Protein AF-A0A920PJF6-F1 (afdb_monomer_lite)

Radius of gyration: 16.18 Å; chains: 1; bounding box: 37×41×28 Å

Sequence (54 aa):
MGKKIHPNGFRLGVIRDWDAKWFASR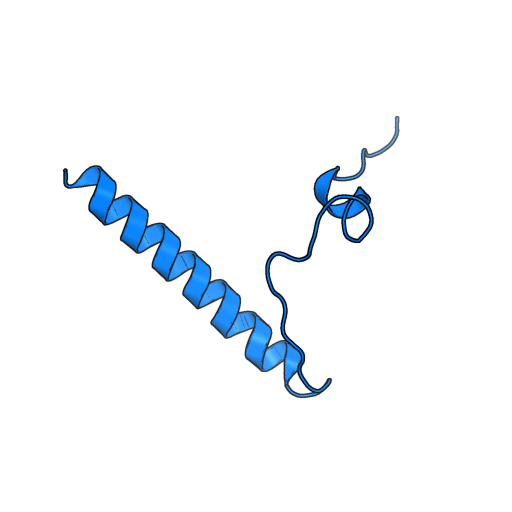RDYAKNLVPEKRSEVFYARNWLMRLSAR

Foldseek 3Di:
DDDDDDVVVVCDPPPDDDPDDDDDDPVCVVVVVVVVVVVVVVVVVVVVVVVVVD

pLDDT: mean 81.3, std 6.55, range [54.03, 91.31]

Structure (mmCIF, N/CA/C/O backbone):
data_AF-A0A920PJF6-F1
#
_entry.id   AF-A0A920PJF6-F1
#
loop_
_atom_site.group_PDB
_atom_site.id
_atom_site.type_symbol
_atom_site.label_atom_id
_atom_site.label_alt_id
_atom_site.label_comp_id
_atom_site.label_asym_id
_atom_site.label_entity_id
_atom_site.label_seq_id
_atom_site.pdbx_PDB_ins_code
_atom_site.Cartn_x
_atom_site.Cartn_y
_atom_site.Cartn_z
_atom_s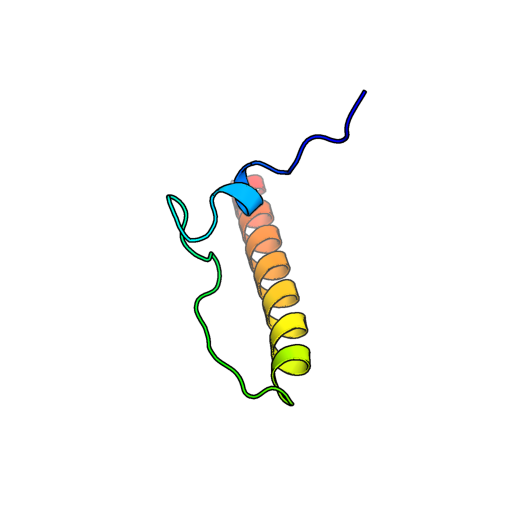ite.occupancy
_atom_site.B_iso_or_equiv
_atom_site.auth_seq_id
_atom_site.auth_comp_id
_atom_site.auth_asym_id
_atom_site.auth_atom_id
_atom_site.pdbx_PDB_model_num
ATOM 1 N N . MET A 1 1 ? 16.199 19.114 -13.242 1.00 54.03 1 MET A N 1
ATOM 2 C CA . MET A 1 1 ? 16.388 17.645 -13.315 1.00 54.03 1 MET A CA 1
ATOM 3 C C . MET A 1 1 ? 15.377 16.974 -12.391 1.00 54.03 1 MET A C 1
ATOM 5 O O . MET A 1 1 ? 15.316 17.345 -11.227 1.00 54.03 1 MET A O 1
ATOM 9 N N . GLY A 1 2 ? 14.514 16.104 -12.927 1.00 84.00 2 GLY A N 1
ATOM 10 C CA . GLY A 1 2 ? 13.307 15.609 -12.244 1.00 84.00 2 GLY A CA 1
ATOM 11 C C . GLY A 1 2 ? 13.524 14.372 -11.366 1.00 84.00 2 GLY A C 1
ATOM 12 O O . GLY A 1 2 ? 14.405 13.554 -11.628 1.00 84.00 2 GLY A O 1
ATOM 13 N N . LYS A 1 3 ? 12.687 14.229 -10.332 1.00 84.12 3 LYS A N 1
ATOM 14 C CA . LYS A 1 3 ? 12.637 13.038 -9.471 1.00 84.12 3 LYS A CA 1
ATOM 15 C C . LYS A 1 3 ? 12.125 11.846 -10.289 1.00 84.12 3 LYS A C 1
ATOM 17 O O . LYS A 1 3 ? 11.070 11.941 -10.911 1.00 84.12 3 LYS A O 1
ATOM 22 N N . LYS A 1 4 ? 12.867 10.736 -10.297 1.00 86.12 4 LYS A N 1
ATOM 23 C CA . LYS A 1 4 ? 12.455 9.495 -10.974 1.00 86.12 4 LYS A CA 1
ATOM 24 C C . LYS A 1 4 ? 11.459 8.721 -10.103 1.00 86.12 4 LYS A C 1
ATOM 26 O O . LYS A 1 4 ? 11.618 8.660 -8.887 1.00 86.12 4 LYS A O 1
ATOM 31 N N . ILE A 1 5 ? 10.442 8.137 -10.735 1.00 88.50 5 ILE A N 1
ATOM 32 C CA . ILE A 1 5 ? 9.409 7.326 -10.075 1.00 88.50 5 ILE A CA 1
ATOM 33 C C . ILE A 1 5 ? 9.958 5.924 -9.786 1.00 88.50 5 ILE A C 1
ATOM 35 O O . ILE A 1 5 ? 10.742 5.382 -10.567 1.00 88.50 5 ILE A O 1
ATOM 39 N N . HIS A 1 6 ? 9.526 5.319 -8.677 1.00 86.62 6 HIS A N 1
ATOM 40 C CA . HIS A 1 6 ? 9.876 3.941 -8.353 1.00 86.62 6 HIS A CA 1
ATOM 41 C C . HIS A 1 6 ? 9.219 2.962 -9.350 1.00 86.62 6 HIS A C 1
ATOM 43 O O . HIS A 1 6 ? 7.987 2.912 -9.439 1.00 86.62 6 HIS A O 1
ATOM 49 N N . PRO A 1 7 ? 10.002 2.146 -10.079 1.00 84.06 7 PRO A N 1
ATOM 50 C CA . PRO A 1 7 ? 9.496 1.334 -11.185 1.00 84.06 7 PRO A CA 1
ATOM 51 C C . PRO A 1 7 ? 8.508 0.254 -10.742 1.00 84.06 7 PRO A C 1
ATOM 53 O O . PRO A 1 7 ? 7.640 -0.123 -11.525 1.00 84.06 7 PRO A O 1
ATOM 56 N N . ASN A 1 8 ? 8.598 -0.226 -9.496 1.00 84.25 8 ASN A N 1
ATOM 57 C CA . ASN A 1 8 ? 7.641 -1.216 -9.000 1.00 84.25 8 ASN A CA 1
ATOM 58 C C . ASN A 1 8 ? 6.258 -0.588 -8.855 1.00 84.25 8 ASN A C 1
ATOM 60 O O . ASN A 1 8 ? 5.297 -1.166 -9.337 1.00 84.25 8 ASN A O 1
ATOM 64 N N . GLY A 1 9 ? 6.178 0.620 -8.285 1.00 82.69 9 GLY A N 1
ATOM 65 C CA . GLY A 1 9 ? 4.910 1.333 -8.123 1.00 82.69 9 GLY A CA 1
ATOM 66 C C . GLY A 1 9 ? 4.297 1.726 -9.464 1.00 82.69 9 GLY A C 1
ATOM 67 O O . GLY A 1 9 ? 3.096 1.603 -9.654 1.00 82.69 9 GLY A O 1
ATOM 68 N N . PHE A 1 10 ? 5.141 2.112 -10.423 1.00 85.44 10 PHE A N 1
ATOM 69 C CA . PHE A 1 10 ? 4.708 2.448 -11.779 1.00 85.44 10 PHE A CA 1
ATOM 70 C C . PHE A 1 10 ? 4.128 1.253 -12.559 1.00 85.44 10 PHE A C 1
ATOM 72 O O . PHE A 1 10 ? 3.361 1.449 -13.494 1.00 85.44 10 PHE A O 1
ATOM 79 N N . ARG A 1 11 ? 4.498 0.016 -12.198 1.00 86.06 11 ARG A N 1
ATOM 80 C CA . ARG A 1 11 ? 4.086 -1.214 -12.899 1.00 86.06 11 ARG A CA 1
ATOM 81 C C . ARG A 1 11 ? 3.053 -2.052 -12.136 1.00 86.06 11 ARG A C 1
ATOM 83 O O . ARG A 1 11 ? 2.692 -3.128 -12.625 1.00 86.06 11 ARG A O 1
ATOM 90 N N . LEU A 1 12 ? 2.599 -1.588 -10.967 1.00 85.25 12 LEU A N 1
ATOM 91 C CA . LEU A 1 12 ? 1.518 -2.226 -10.210 1.00 85.25 12 LEU A CA 1
ATOM 92 C C . LEU A 1 12 ? 0.221 -2.177 -11.027 1.00 85.25 12 LEU A C 1
ATOM 94 O O . LEU A 1 12 ? -0.173 -1.114 -11.499 1.00 85.25 12 LEU A O 1
ATOM 98 N N . GLY A 1 13 ? -0.426 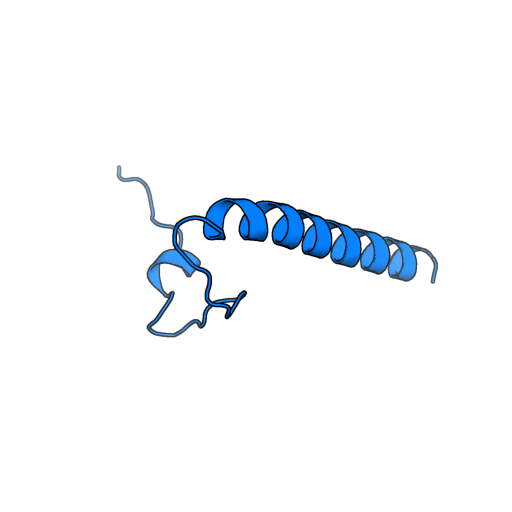-3.328 -11.209 1.00 75.88 13 GLY A N 1
ATOM 99 C CA . GLY A 1 13 ? -1.688 -3.455 -11.946 1.00 75.88 13 GLY A CA 1
ATOM 100 C C . GLY A 1 13 ? -1.562 -3.583 -13.470 1.00 75.88 13 GLY A C 1
ATOM 101 O O . GLY A 1 13 ? -2.582 -3.749 -14.129 1.00 75.88 13 GLY A O 1
ATOM 102 N N . VAL A 1 14 ? -0.344 -3.535 -14.034 1.00 80.19 14 VAL A N 1
ATOM 103 C CA . VAL A 1 14 ? -0.105 -3.777 -15.476 1.00 80.19 14 VAL A CA 1
ATOM 104 C C . VAL A 1 14 ? 0.711 -5.047 -15.701 1.00 80.19 14 VAL A C 1
ATOM 106 O O . VAL A 1 14 ? 0.290 -5.932 -16.433 1.00 80.19 14 VAL A O 1
ATOM 109 N N . ILE A 1 15 ? 1.890 -5.135 -15.078 1.00 83.19 15 ILE A N 1
ATOM 110 C CA . ILE A 1 15 ? 2.804 -6.287 -15.218 1.00 83.19 15 ILE A CA 1
ATOM 111 C C . ILE A 1 15 ? 3.019 -6.971 -13.865 1.00 83.19 15 ILE A C 1
ATOM 113 O O . ILE A 1 15 ? 3.283 -8.168 -13.808 1.00 83.19 15 ILE A O 1
ATOM 117 N N . ARG A 1 16 ? 2.936 -6.208 -12.767 1.00 79.62 16 ARG A N 1
ATOM 118 C CA . ARG A 1 16 ? 3.117 -6.718 -11.408 1.00 79.62 16 ARG A CA 1
ATOM 119 C C . ARG A 1 16 ? 1.804 -6.729 -10.644 1.00 79.62 16 ARG A C 1
ATOM 121 O O . ARG A 1 16 ? 1.091 -5.725 -10.614 1.00 79.62 16 ARG A O 1
ATOM 128 N N . ASP A 1 17 ? 1.570 -7.846 -9.974 1.00 83.62 17 ASP A N 1
ATOM 129 C CA . ASP A 1 17 ? 0.487 -8.024 -9.018 1.00 83.62 17 ASP A CA 1
ATOM 130 C C . ASP A 1 17 ? 0.800 -7.397 -7.654 1.00 83.62 17 ASP A C 1
ATOM 132 O O . ASP A 1 17 ? 1.943 -7.062 -7.339 1.00 83.62 17 ASP A O 1
ATOM 136 N N . TRP A 1 18 ? -0.252 -7.256 -6.847 1.00 82.69 18 TRP A N 1
ATOM 137 C CA . TRP A 1 18 ? -0.168 -6.883 -5.439 1.00 82.69 18 TRP A CA 1
ATOM 138 C C . TRP A 1 18 ? 0.463 -8.009 -4.616 1.00 82.69 18 TRP A C 1
ATOM 140 O O . TRP A 1 18 ? 0.027 -9.158 -4.720 1.00 82.69 18 TRP A O 1
ATOM 150 N N . ASP A 1 19 ? 1.435 -7.661 -3.768 1.00 80.31 19 ASP A N 1
ATOM 151 C CA . ASP A 1 19 ? 2.095 -8.613 -2.863 1.00 80.31 19 ASP A CA 1
ATOM 152 C C . ASP A 1 19 ? 1.146 -9.080 -1.735 1.00 80.31 19 ASP A C 1
ATOM 154 O O . ASP A 1 19 ? 1.196 -10.234 -1.318 1.00 80.31 19 ASP A O 1
ATOM 158 N N . ALA A 1 20 ? 0.214 -8.218 -1.307 1.00 80.94 20 ALA A N 1
ATOM 159 C CA . ALA A 1 20 ? -0.822 -8.520 -0.321 1.00 80.94 20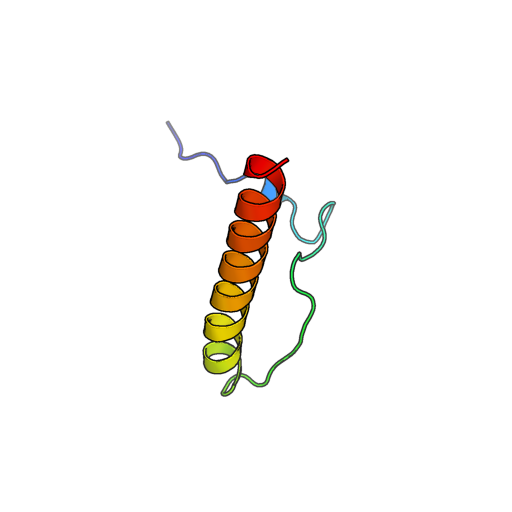 ALA A CA 1
ATOM 160 C C . ALA A 1 20 ? -2.220 -8.380 -0.950 1.00 80.94 20 ALA A C 1
ATOM 162 O O . ALA A 1 20 ? -2.660 -7.280 -1.288 1.00 80.94 20 ALA A O 1
ATOM 163 N N . LYS A 1 21 ? -2.921 -9.506 -1.139 1.00 79.81 21 LYS A N 1
ATOM 164 C CA . LYS A 1 21 ? -4.263 -9.564 -1.747 1.00 79.81 21 LYS A CA 1
ATOM 165 C C . LYS A 1 21 ? -5.318 -9.857 -0.675 1.00 79.81 21 LYS A C 1
ATOM 167 O O . LYS A 1 21 ? -5.672 -11.009 -0.448 1.00 79.81 21 LYS A O 1
ATOM 172 N N . TRP A 1 22 ? -5.831 -8.819 -0.020 1.00 82.31 22 TRP A N 1
ATOM 173 C CA . TRP A 1 22 ? -6.930 -8.918 0.948 1.00 82.31 22 TRP A CA 1
ATOM 174 C C . TRP A 1 22 ? -7.837 -7.686 0.884 1.00 82.31 22 TRP A C 1
ATOM 176 O O . TRP A 1 22 ? -7.458 -6.633 0.375 1.00 82.31 22 TRP A O 1
ATOM 186 N N . PHE A 1 23 ? -9.059 -7.826 1.394 1.00 78.38 23 PHE A N 1
ATOM 187 C CA . PHE A 1 23 ? -10.060 -6.764 1.429 1.00 78.38 23 PHE A CA 1
ATOM 188 C C . PHE A 1 23 ? -10.479 -6.509 2.878 1.00 78.38 23 PHE A C 1
ATOM 190 O O . PHE A 1 23 ? -10.753 -7.451 3.618 1.00 78.38 23 PHE A O 1
ATOM 197 N N . ALA A 1 24 ? -10.545 -5.245 3.292 1.00 84.44 24 ALA A N 1
ATOM 198 C CA . ALA A 1 24 ? -11.096 -4.863 4.588 1.00 84.44 24 ALA A CA 1
ATOM 199 C C . ALA A 1 24 ? -12.011 -3.651 4.454 1.00 84.44 24 ALA A C 1
ATOM 201 O O . ALA A 1 24 ? -11.874 -2.834 3.542 1.00 84.44 24 ALA A O 1
ATOM 202 N N . SER A 1 25 ? -12.924 -3.513 5.414 1.00 83.88 25 SER A N 1
ATOM 203 C CA . SER A 1 25 ? -13.749 -2.318 5.534 1.00 83.88 25 SER A CA 1
ATOM 204 C C . SER A 1 25 ? -12.866 -1.085 5.783 1.00 83.88 25 SER A C 1
ATOM 206 O O . SER A 1 25 ? -11.787 -1.176 6.374 1.00 83.88 25 SER A O 1
ATOM 208 N N . ARG A 1 26 ? -13.338 0.107 5.396 1.00 76.88 26 ARG A N 1
ATOM 209 C CA . ARG A 1 26 ? -12.598 1.369 5.601 1.00 76.88 26 ARG A CA 1
ATOM 210 C C . ARG A 1 26 ? -12.217 1.610 7.071 1.00 76.88 26 ARG A C 1
ATOM 212 O O . ARG A 1 26 ? -11.212 2.262 7.334 1.00 76.88 26 ARG A O 1
ATOM 219 N N . ARG A 1 27 ? -13.008 1.090 8.020 1.00 82.12 27 ARG A N 1
ATOM 220 C CA . ARG A 1 27 ? -12.749 1.198 9.468 1.00 82.12 27 ARG A CA 1
ATOM 221 C C . ARG A 1 27 ? -11.677 0.222 9.954 1.00 82.12 27 ARG A C 1
ATOM 223 O O . ARG A 1 27 ? -10.955 0.546 10.894 1.00 82.12 27 ARG A O 1
ATOM 230 N N . ASP A 1 28 ? -11.550 -0.928 9.300 1.00 80.44 28 ASP A N 1
ATOM 231 C CA . ASP A 1 28 ? -10.660 -2.009 9.731 1.00 80.44 28 ASP A CA 1
ATOM 232 C C . ASP A 1 28 ? -9.349 -2.054 8.938 1.00 80.44 28 ASP A C 1
ATOM 234 O O . ASP A 1 28 ? -8.386 -2.676 9.376 1.00 80.44 28 ASP A O 1
ATOM 238 N N . TYR A 1 29 ? -9.259 -1.324 7.823 1.00 81.75 29 TYR A N 1
ATOM 239 C CA . TYR A 1 29 ? -8.054 -1.246 6.995 1.00 81.75 29 TYR A CA 1
ATOM 240 C C . TYR A 1 29 ? -6.805 -0.849 7.797 1.00 81.75 29 TYR A C 1
ATOM 242 O O . TYR A 1 29 ? -5.801 -1.558 7.783 1.00 81.75 29 TYR A O 1
ATOM 250 N N . ALA A 1 30 ? -6.875 0.250 8.558 1.00 80.69 30 ALA A N 1
ATOM 251 C CA . ALA A 1 30 ? -5.741 0.720 9.356 1.00 80.69 30 ALA A CA 1
ATOM 252 C C . ALA A 1 30 ? -5.353 -0.274 10.465 1.00 80.69 30 ALA A C 1
ATOM 254 O O . ALA A 1 30 ? -4.173 -0.413 10.787 1.00 80.69 30 ALA A O 1
ATOM 255 N N . LYS A 1 31 ? -6.343 -0.985 11.022 1.00 80.75 31 LYS A N 1
ATOM 256 C CA . LYS A 1 31 ? -6.124 -2.002 12.053 1.00 80.75 31 LYS A CA 1
ATOM 257 C C . LYS A 1 31 ? -5.477 -3.261 11.494 1.00 80.75 31 LYS A C 1
ATOM 259 O O . LYS A 1 31 ? -4.703 -3.865 12.217 1.00 80.75 31 LYS A O 1
ATOM 264 N N . ASN A 1 32 ? -5.759 -3.629 10.246 1.00 76.94 32 ASN A N 1
ATOM 265 C CA . ASN A 1 32 ? -5.210 -4.829 9.609 1.00 76.94 32 ASN A CA 1
ATOM 266 C C . ASN A 1 32 ? -3.836 -4.585 8.963 1.00 76.94 32 ASN A C 1
ATOM 268 O O . ASN A 1 32 ? -3.003 -5.487 8.940 1.00 76.94 32 ASN A O 1
ATOM 272 N N . LEU A 1 33 ? -3.548 -3.348 8.543 1.00 80.75 33 LEU A N 1
ATOM 273 C CA . LEU A 1 33 ? -2.280 -2.987 7.902 1.00 80.75 33 LEU A CA 1
ATOM 274 C C . LEU A 1 33 ? -1.064 -3.070 8.847 1.00 80.75 33 LEU A C 1
ATOM 276 O O . LEU A 1 33 ? 0.030 -3.454 8.436 1.00 80.75 33 LEU A O 1
ATOM 280 N N . VAL A 1 34 ? -1.225 -2.679 10.116 1.00 76.56 34 VAL A N 1
ATOM 281 C CA . VAL A 1 34 ? -0.117 -2.661 11.093 1.00 76.56 34 VAL A CA 1
ATOM 282 C C . VAL A 1 34 ? 0.304 -4.080 11.524 1.00 76.56 34 VAL A C 1
ATOM 284 O O . VAL A 1 34 ? 1.506 -4.365 11.506 1.00 76.56 34 VAL A O 1
ATOM 287 N N . PRO A 1 35 ? -0.625 -4.989 11.884 1.00 73.50 35 PRO A N 1
ATOM 288 C CA . PRO A 1 35 ? -0.308 -6.379 12.193 1.00 73.50 35 PRO A CA 1
ATOM 289 C C . PRO A 1 35 ? 0.324 -7.130 11.023 1.00 73.50 35 PRO A C 1
ATOM 291 O O . PRO A 1 35 ? 1.258 -7.894 11.249 1.00 73.50 35 PRO A O 1
ATOM 294 N N . GLU A 1 36 ? -0.131 -6.897 9.789 1.00 76.38 36 GLU A N 1
ATOM 295 C CA . GLU A 1 36 ? 0.414 -7.570 8.605 1.00 76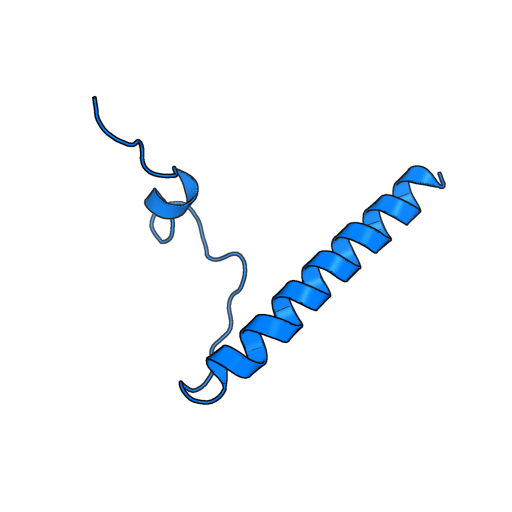.38 36 GLU A CA 1
ATOM 296 C C . GLU A 1 36 ? 1.895 -7.236 8.396 1.00 76.38 36 GLU A C 1
ATOM 298 O O . GLU A 1 36 ? 2.731 -8.141 8.375 1.00 76.38 36 GLU A O 1
ATOM 303 N N . LYS A 1 37 ? 2.253 -5.943 8.392 1.00 78.56 37 LYS A N 1
ATOM 304 C CA . LYS A 1 37 ? 3.660 -5.515 8.299 1.00 78.56 37 LYS A CA 1
ATOM 305 C C . LYS A 1 37 ? 4.528 -6.113 9.405 1.00 78.56 37 LYS A C 1
ATOM 307 O O . LYS A 1 37 ? 5.684 -6.465 9.176 1.00 78.56 37 LYS A O 1
ATOM 312 N N . ARG A 1 38 ? 3.992 -6.221 10.625 1.00 80.00 38 ARG A N 1
ATOM 313 C CA . ARG A 1 38 ? 4.720 -6.797 11.764 1.00 80.00 38 ARG A CA 1
ATOM 314 C C . ARG A 1 38 ? 4.974 -8.293 11.571 1.00 80.00 38 ARG A C 1
ATOM 316 O O . ARG A 1 38 ? 6.075 -8.753 11.874 1.00 80.00 38 ARG A O 1
ATOM 323 N N . SER A 1 39 ? 3.985 -9.027 11.067 1.00 79.94 39 SER A N 1
ATOM 324 C CA . SER A 1 39 ? 4.100 -10.452 10.750 1.00 79.94 39 SER A CA 1
ATOM 325 C C . SER A 1 39 ? 5.130 -10.702 9.647 1.00 79.94 39 SER A C 1
ATOM 327 O O . SER A 1 39 ? 6.004 -11.545 9.830 1.00 79.94 39 SER A O 1
ATOM 329 N N . GLU A 1 40 ? 5.108 -9.934 8.554 1.00 81.56 40 GLU A N 1
ATOM 330 C CA . GLU A 1 40 ? 6.089 -10.052 7.461 1.00 81.56 40 GLU A CA 1
ATOM 331 C C . GLU A 1 40 ? 7.530 -9.878 7.954 1.00 81.56 40 GLU A C 1
ATOM 333 O O . GLU A 1 40 ? 8.396 -10.716 7.690 1.00 81.56 40 GLU A O 1
ATOM 338 N N . VAL A 1 41 ? 7.782 -8.823 8.738 1.00 82.88 41 VAL A N 1
ATOM 339 C CA . VAL A 1 41 ? 9.108 -8.554 9.315 1.00 82.88 41 VAL A CA 1
ATOM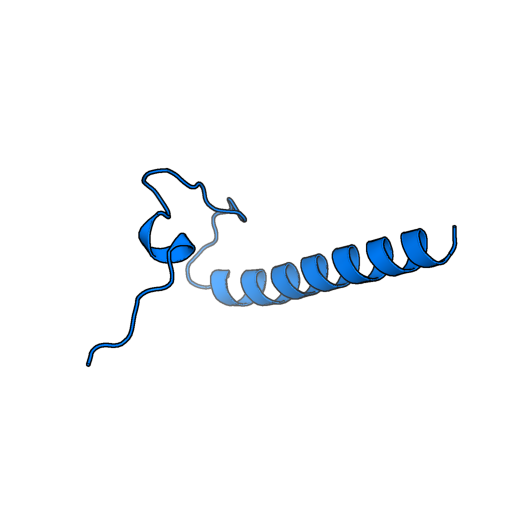 340 C C . VAL A 1 41 ? 9.531 -9.673 10.267 1.00 82.88 41 VAL A C 1
ATOM 342 O O . VAL A 1 41 ? 10.698 -10.071 10.270 1.00 82.88 41 VAL A O 1
ATOM 345 N N . PHE A 1 42 ? 8.600 -10.206 11.063 1.00 89.31 42 PHE A N 1
ATOM 346 C CA . PHE A 1 42 ? 8.874 -11.316 11.971 1.00 89.31 42 PHE A CA 1
ATOM 347 C C . PHE A 1 42 ? 9.292 -12.583 11.216 1.00 89.31 42 PHE A C 1
ATOM 349 O O . PHE A 1 42 ? 10.322 -13.178 11.545 1.00 89.31 42 PHE A O 1
ATOM 356 N N . TYR A 1 43 ? 8.543 -12.970 10.180 1.00 88.50 43 TYR A N 1
ATOM 357 C CA . TYR A 1 43 ? 8.861 -14.144 9.368 1.00 88.50 43 TYR A CA 1
ATOM 358 C C . TYR A 1 43 ? 10.181 -13.981 8.615 1.00 88.50 43 TYR A C 1
ATOM 360 O O . TYR A 1 43 ? 11.008 -14.890 8.666 1.00 88.50 43 TYR A O 1
ATOM 368 N N . ALA A 1 44 ? 10.425 -12.822 7.995 1.00 87.00 44 ALA A N 1
ATOM 369 C CA . ALA A 1 44 ? 11.681 -12.541 7.301 1.00 87.00 44 ALA A CA 1
ATOM 370 C C . ALA A 1 44 ? 12.884 -12.633 8.252 1.00 87.00 44 ALA A C 1
ATOM 372 O O . ALA A 1 44 ? 13.882 -13.289 7.954 1.00 87.00 44 ALA A O 1
ATOM 373 N N . ARG A 1 45 ? 12.773 -12.036 9.442 1.00 86.62 45 ARG A N 1
ATOM 374 C CA . ARG A 1 45 ? 13.837 -12.057 10.450 1.00 86.62 45 ARG A CA 1
ATOM 375 C C . ARG A 1 45 ? 14.088 -13.463 10.997 1.00 86.62 45 ARG A C 1
ATOM 377 O O . ARG A 1 45 ? 15.240 -13.860 11.134 1.00 86.62 45 ARG A O 1
ATOM 384 N N . ASN A 1 46 ? 13.036 -14.227 11.290 1.00 91.31 46 ASN A N 1
ATOM 385 C CA . ASN A 1 46 ? 13.174 -15.607 11.758 1.00 91.31 46 ASN A CA 1
ATOM 386 C C . ASN A 1 46 ? 13.778 -16.521 10.679 1.00 91.31 46 ASN A C 1
ATOM 388 O O . ASN A 1 46 ? 14.622 -17.365 10.969 1.00 91.31 46 ASN A O 1
ATOM 392 N N . TRP A 1 47 ? 13.381 -16.329 9.422 1.00 88.69 47 TRP A N 1
ATOM 393 C CA . TRP A 1 47 ? 13.929 -17.068 8.290 1.00 88.69 47 TRP A CA 1
ATOM 394 C C . TRP A 1 47 ? 15.428 -16.808 8.110 1.00 88.69 47 TRP A C 1
ATOM 396 O O . TRP A 1 47 ? 16.202 -17.758 8.010 1.00 88.69 47 TRP A O 1
ATOM 406 N N . LEU A 1 48 ? 15.854 -15.543 8.182 1.00 86.25 48 LEU A N 1
ATOM 407 C CA . LEU A 1 48 ? 17.270 -15.175 8.115 1.00 86.25 48 LEU A CA 1
ATOM 408 C C . LEU A 1 48 ? 18.087 -15.784 9.261 1.00 86.25 48 LEU A C 1
ATOM 410 O O . LEU A 1 48 ? 19.157 -16.330 9.013 1.00 86.25 48 LEU A O 1
ATOM 414 N N . MET A 1 49 ? 17.567 -15.764 10.493 1.00 87.12 49 MET A N 1
ATOM 415 C CA . MET A 1 49 ? 18.250 -16.380 11.639 1.00 87.12 49 MET A CA 1
ATOM 416 C C . MET A 1 49 ? 18.428 -17.898 11.475 1.00 87.12 49 MET A C 1
ATOM 418 O O . MET A 1 49 ? 19.446 -18.447 11.888 1.00 87.12 49 MET A O 1
ATOM 422 N N . ARG A 1 50 ? 17.467 -18.587 10.844 1.00 85.12 50 ARG A N 1
ATOM 423 C CA . ARG A 1 50 ? 17.569 -20.031 10.558 1.00 85.12 50 ARG A CA 1
ATOM 424 C C . ARG A 1 50 ? 18.562 -20.345 9.440 1.00 85.12 50 ARG A C 1
ATOM 426 O O . ARG A 1 50 ? 19.129 -21.432 9.449 1.00 85.12 50 ARG A O 1
ATOM 433 N N . LEU A 1 51 ? 18.767 -19.426 8.498 1.00 80.50 51 LEU A N 1
ATOM 434 C CA . LEU A 1 51 ? 19.765 -19.575 7.437 1.00 80.50 51 LEU A CA 1
ATOM 435 C C . LEU A 1 51 ? 21.188 -19.311 7.922 1.00 80.50 51 LEU A C 1
ATOM 437 O O . LEU A 1 51 ? 22.092 -20.004 7.485 1.00 80.50 51 LEU A O 1
ATOM 441 N N . SER A 1 52 ? 21.393 -18.353 8.831 1.00 76.00 52 SER A N 1
ATOM 442 C CA . SER A 1 52 ? 22.723 -18.076 9.397 1.00 76.00 52 SER A CA 1
ATOM 443 C C . SER A 1 52 ? 23.198 -19.126 10.405 1.00 76.00 52 SER A C 1
ATOM 445 O O . SER A 1 52 ? 24.360 -19.119 10.791 1.00 76.00 52 SER A O 1
ATOM 447 N N . ALA A 1 53 ? 22.289 -19.975 10.890 1.00 71.25 53 ALA A N 1
ATOM 448 C CA . ALA A 1 53 ? 22.568 -21.035 11.859 1.00 71.25 53 ALA A CA 1
ATOM 449 C C . ALA A 1 53 ? 22.824 -22.409 11.205 1.00 71.25 53 ALA A C 1
ATOM 451 O O . ALA A 1 53 ? 22.891 -23.414 11.913 1.00 71.25 53 ALA A O 1
ATOM 452 N N . ARG A 1 54 ? 22.922 -22.460 9.872 1.00 56.53 54 ARG A N 1
ATOM 453 C CA . ARG A 1 54 ? 23.291 -23.637 9.082 1.00 56.53 54 ARG A CA 1
ATOM 454 C C . ARG A 1 54 ? 24.610 -23.357 8.372 1.00 56.53 54 ARG A C 1
ATOM 456 O O . ARG A 1 54 ? 25.401 -24.315 8.267 1.00 56.53 54 ARG A O 1
#

Secondary structure (DSSP, 8-state):
-PPPPPHHHHTBTTTB--SS-----TTTHHHHHHHHHHHHHHHHHHHHHHHHT-